Protein AF-A0A026W5A5-F1 (afdb_monomer)

Radius of gyration: 17.29 Å; Cα contacts (8 Å, |Δi|>4): 102; chains: 1; bounding box: 39×28×49 Å

Foldseek 3Di:
DDDDPPPCVLVPPDPDPPFPFPDDPDDLTWRAAPDPVDGDTHSDPVVNVCCSNQPPPDDFFKAAPVDRDTHSDLVVSQVVCCVPVVPDDRDIDGNVPPD

Solvent-accessible surface area (backbone atoms only — not comparable to full-atom values): 6597 Å² total; per-residue (Å²): 139,89,91,69,89,80,68,64,69,76,77,66,64,71,96,68,81,79,77,86,71,82,84,58,95,90,60,87,62,66,38,63,51,87,51,91,96,36,94,53,68,25,84,41,66,70,56,41,54,48,36,60,75,57,44,58,95,57,70,69,39,25,31,37,82,89,52,92,54,65,29,55,45,64,70,59,41,48,53,46,35,60,75,76,36,78,91,54,84,82,65,74,43,47,76,86,73,76,124

Secondary structure (DSSP, 8-state):
----TTSTTTTTS-S---------TTS---EE-S-TT---EESSHHHHHHHHHHTTTPPP-EE-TTSS-EESSHHHHHHHHHHH-TTS----EETTS--

Organism: Ooceraea biroi (NCBI:txid2015173)

Sequence (99 aa):
MAITAAFDFYETIPRRLEANQIAGKGQRGKYICPNPNCARSFNWKGNLTRHLKYECGLQPRFKCPHCHYCCKVKGDVSKHIVRKHKDAAVYVLDIFNSS

Nearest PDB structures (foldseek):
  6dfb-assembly1_A  TM=5.275E-01  e=4.775E-02  Homo sapiens
  6dfa-assembly1_A  TM=5.282E-01  e=7.048E-02  Homo sapiens
  5kkq-assembly2_D  TM=6.421E-01  e=1.264E-01  Homo sapiens
  5t0u-assembly2_D  TM=3.639E-01  e=1.110E-01  Homo sapiens
  8ffz-assembly1_A  TM=4.380E-01  e=3.344E-01  Saccharomyces cerevisiae

Structure (mmCIF, N/CA/C/O backbone):
data_AF-A0A026W5A5-F1
#
_entry.id   AF-A0A026W5A5-F1
#
loop_
_atom_site.group_PDB
_atom_site.id
_atom_site.type_symbol
_atom_site.label_atom_id
_atom_site.label_alt_id
_atom_site.label_comp_id
_atom_site.label_asym_id
_atom_site.label_entity_id
_atom_site.label_seq_id
_atom_site.pdbx_PDB_ins_code
_atom_site.Cartn_x
_atom_site.Cartn_y
_atom_site.Cartn_z
_atom_site.occupancy
_atom_site.B_iso_or_equiv
_atom_site.auth_seq_id
_atom_site.auth_comp_id
_atom_site.auth_asym_id
_atom_site.auth_atom_id
_atom_site.pdbx_PDB_model_num
ATOM 1 N N . MET A 1 1 ? -26.674 12.421 -12.969 1.00 34.34 1 MET A N 1
ATOM 2 C CA . MET A 1 1 ? -25.919 11.193 -12.641 1.00 34.34 1 MET A CA 1
ATOM 3 C C . MET A 1 1 ? -24.621 11.632 -11.987 1.00 34.34 1 MET A C 1
ATOM 5 O O . MET A 1 1 ? -23.796 12.240 -12.653 1.00 34.34 1 MET A O 1
ATOM 9 N N . ALA A 1 2 ? -24.537 11.505 -10.662 1.00 31.97 2 ALA A N 1
ATOM 10 C CA . ALA A 1 2 ? -23.491 12.114 -9.844 1.00 31.97 2 ALA A CA 1
ATOM 11 C C . ALA A 1 2 ? -22.251 11.209 -9.785 1.00 31.97 2 ALA A C 1
ATOM 13 O O . ALA A 1 2 ? -22.345 10.059 -9.363 1.00 31.97 2 ALA A O 1
ATOM 14 N N . ILE A 1 3 ? -21.104 11.737 -10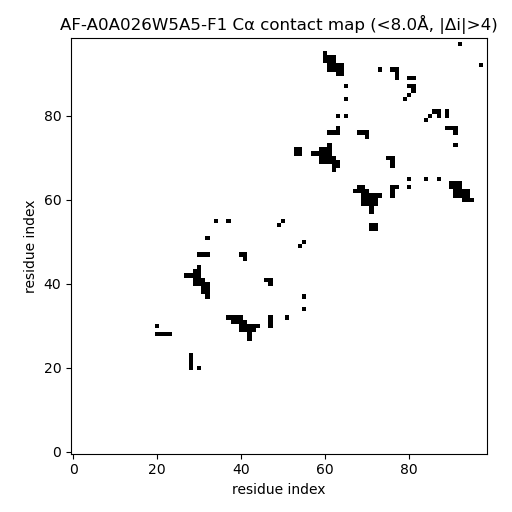.213 1.00 41.34 3 ILE A N 1
ATOM 15 C CA . ILE A 1 3 ? -19.805 11.055 -10.233 1.00 41.34 3 ILE A CA 1
ATOM 16 C C . ILE A 1 3 ? -18.881 11.736 -9.212 1.00 41.34 3 ILE A C 1
ATOM 18 O O . ILE A 1 3 ? -17.935 12.410 -9.591 1.00 41.34 3 ILE A O 1
ATOM 22 N N . THR A 1 4 ? -19.158 11.637 -7.909 1.00 38.53 4 THR A N 1
ATOM 23 C CA . THR A 1 4 ? -18.250 12.200 -6.879 1.00 38.53 4 THR A CA 1
ATOM 24 C C . THR A 1 4 ? -18.111 11.344 -5.616 1.00 38.53 4 THR A C 1
ATOM 26 O O . THR A 1 4 ? -17.651 11.829 -4.595 1.00 38.53 4 THR A O 1
ATOM 29 N N . ALA A 1 5 ? -18.427 10.047 -5.655 1.00 41.66 5 ALA A N 1
ATOM 30 C CA . ALA A 1 5 ? -18.385 9.196 -4.455 1.00 41.66 5 ALA A CA 1
ATOM 31 C C . ALA A 1 5 ? -17.003 8.575 -4.126 1.00 41.66 5 ALA A C 1
ATOM 33 O O . ALA A 1 5 ? -16.922 7.675 -3.294 1.00 41.66 5 ALA A O 1
ATOM 34 N N . ALA A 1 6 ? -15.914 9.005 -4.778 1.00 44.78 6 ALA A N 1
ATOM 35 C CA . ALA A 1 6 ? -14.575 8.424 -4.583 1.00 44.78 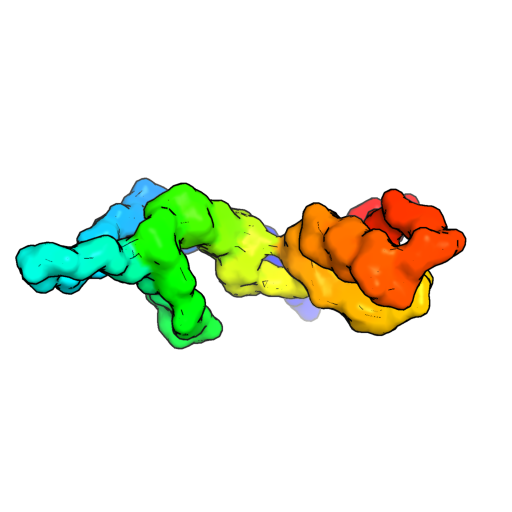6 ALA A CA 1
ATOM 36 C C . ALA A 1 6 ? -13.586 9.326 -3.819 1.00 44.78 6 ALA A C 1
ATOM 38 O O . ALA A 1 6 ? -12.495 8.863 -3.489 1.00 44.78 6 ALA A O 1
ATOM 39 N N . PHE A 1 7 ? -13.944 10.582 -3.520 1.00 42.38 7 PHE A N 1
ATOM 40 C CA . PHE A 1 7 ? -13.048 11.523 -2.830 1.00 42.38 7 PHE A CA 1
ATOM 41 C C . PHE A 1 7 ? -13.277 11.600 -1.310 1.00 42.38 7 PHE A C 1
ATOM 43 O O . PHE A 1 7 ? -12.331 11.856 -0.568 1.00 42.38 7 PHE A O 1
ATOM 50 N N . ASP A 1 8 ? -14.471 11.254 -0.823 1.00 38.72 8 ASP A N 1
ATOM 51 C CA . ASP A 1 8 ? -14.836 11.478 0.587 1.00 38.72 8 ASP A CA 1
ATOM 52 C C . ASP A 1 8 ? -14.439 10.342 1.547 1.00 38.72 8 ASP A C 1
ATOM 54 O O . ASP A 1 8 ? -14.501 10.501 2.763 1.00 38.72 8 ASP A O 1
ATOM 58 N N . PHE A 1 9 ? -13.963 9.192 1.050 1.00 47.09 9 PHE A N 1
ATOM 59 C CA . PHE A 1 9 ? -13.527 8.097 1.937 1.00 47.09 9 PHE A CA 1
ATOM 60 C C . PHE A 1 9 ? -12.150 8.354 2.581 1.00 47.09 9 PHE A C 1
ATOM 62 O O . PHE A 1 9 ? -11.807 7.746 3.597 1.00 47.09 9 PHE A O 1
ATOM 69 N N . TYR A 1 10 ? -11.347 9.260 2.009 1.00 40.09 10 TYR A N 1
ATOM 70 C CA . TYR A 1 10 ? -10.024 9.610 2.538 1.00 40.09 10 TYR A CA 1
ATOM 71 C C . TYR A 1 10 ? -10.105 10.496 3.795 1.00 40.09 10 TYR A C 1
ATOM 73 O O . TYR A 1 10 ? -9.219 10.423 4.648 1.00 40.09 10 TYR A O 1
ATOM 81 N N . GLU A 1 11 ? -11.184 11.270 3.963 1.00 41.03 11 GLU A N 1
ATOM 82 C CA . GLU A 1 11 ? -11.369 12.165 5.115 1.00 41.03 11 GLU A CA 1
ATOM 83 C C . GLU A 1 11 ? -12.081 11.509 6.312 1.00 41.03 11 GLU A C 1
ATOM 85 O O . GLU A 1 11 ? -12.040 12.040 7.422 1.00 41.03 11 GLU A O 1
ATOM 90 N N . THR A 1 12 ? -12.661 10.314 6.147 1.00 43.56 12 THR A N 1
ATOM 91 C CA . THR A 1 12 ? -13.389 9.613 7.221 1.00 43.56 12 THR A CA 1
ATOM 92 C C . THR A 1 12 ? -12.553 8.606 8.013 1.00 43.56 12 THR A C 1
ATOM 94 O O . THR A 1 12 ? -13.116 7.868 8.816 1.00 43.56 12 THR A O 1
ATOM 97 N N . ILE A 1 13 ? -11.227 8.530 7.830 1.00 49.41 13 ILE A N 1
ATOM 98 C CA . ILE A 1 13 ? -10.385 7.671 8.682 1.00 49.41 13 ILE A CA 1
ATOM 99 C C . ILE A 1 13 ? -10.242 8.352 10.057 1.00 49.41 13 ILE A C 1
ATOM 101 O O . ILE A 1 13 ? -9.530 9.356 10.165 1.00 49.41 13 ILE A O 1
ATOM 105 N N . PRO A 1 14 ? -10.884 7.846 11.129 1.00 43.78 14 PRO A N 1
ATOM 106 C CA . PRO A 1 14 ? -10.857 8.499 12.430 1.00 43.78 14 PRO A CA 1
ATOM 107 C C . PRO A 1 14 ? -9.417 8.589 12.951 1.00 43.78 14 PRO A C 1
ATOM 109 O O . PRO A 1 14 ? -8.734 7.584 13.153 1.00 43.78 14 PRO A O 1
ATOM 112 N N . ARG A 1 15 ? -8.960 9.820 13.216 1.00 48.22 15 ARG A N 1
ATOM 113 C CA . ARG A 1 15 ? -7.636 10.161 13.775 1.00 48.22 15 ARG A CA 1
ATOM 114 C C . ARG A 1 15 ? -7.434 9.736 15.244 1.00 48.22 15 ARG A C 1
ATOM 116 O O . ARG A 1 15 ? -6.546 10.256 15.913 1.00 48.22 15 ARG A O 1
ATOM 123 N N . ARG A 1 16 ? -8.208 8.777 15.761 1.00 48.34 16 ARG A N 1
ATOM 124 C CA . ARG A 1 16 ? -8.019 8.171 17.089 1.00 48.34 16 ARG A CA 1
ATOM 125 C C . ARG A 1 16 ? -8.355 6.683 17.035 1.00 48.34 16 ARG A C 1
ATOM 127 O O . ARG A 1 16 ? -9.509 6.289 17.125 1.00 48.34 16 ARG A O 1
ATOM 134 N N . LEU A 1 17 ? -7.323 5.854 16.886 1.00 49.47 17 LEU A N 1
ATOM 135 C CA . LEU A 1 17 ? -7.418 4.423 17.158 1.00 49.47 17 LEU A CA 1
ATOM 136 C C . LEU A 1 17 ? -7.332 4.232 18.673 1.00 49.47 17 LEU A C 1
ATOM 138 O O . LEU A 1 17 ? -6.230 4.194 19.226 1.00 49.47 17 LEU A O 1
ATOM 142 N N . GLU A 1 18 ? -8.478 4.109 19.339 1.00 44.84 18 GLU A N 1
ATOM 143 C CA . GLU A 1 18 ? -8.512 3.464 20.649 1.00 44.84 18 GLU A CA 1
ATOM 144 C C . GLU A 1 18 ? -8.217 1.981 20.423 1.00 44.84 18 GLU A C 1
ATOM 146 O O . GLU A 1 18 ? -8.978 1.230 19.813 1.00 44.84 18 GLU A O 1
ATOM 151 N N . ALA A 1 19 ? -6.999 1.596 20.792 1.00 49.31 19 ALA A N 1
ATOM 152 C CA . ALA A 1 19 ? -6.511 0.243 20.652 1.00 49.31 19 ALA A CA 1
ATOM 153 C C . ALA A 1 19 ? -7.299 -0.666 21.602 1.00 49.31 19 ALA A C 1
ATOM 155 O O . ALA A 1 19 ? -6.979 -0.723 22.787 1.00 49.31 19 ALA A O 1
ATOM 156 N N . ASN A 1 20 ? -8.286 -1.399 21.081 1.00 52.75 20 ASN A N 1
ATOM 157 C CA . ASN A 1 20 ? -8.893 -2.518 21.797 1.00 52.75 20 ASN A CA 1
ATOM 158 C C . ASN A 1 20 ? -7.846 -3.629 21.965 1.00 52.75 20 ASN A C 1
ATOM 160 O O . ASN A 1 20 ? -7.663 -4.504 21.119 1.00 52.75 20 ASN A O 1
ATOM 164 N N . GLN A 1 21 ? -7.098 -3.519 23.061 1.00 56.62 21 GLN A N 1
ATOM 165 C CA . GLN A 1 21 ? -6.134 -4.488 23.553 1.00 56.62 21 GLN A CA 1
ATOM 166 C C . GLN A 1 21 ? -6.899 -5.498 24.409 1.00 56.62 21 GLN A C 1
ATOM 168 O O . GLN A 1 21 ? -7.230 -5.212 25.556 1.00 56.62 21 GLN A O 1
ATOM 173 N N . ILE A 1 22 ? -7.167 -6.694 23.879 1.00 51.47 22 ILE A N 1
ATOM 174 C CA . ILE A 1 22 ? -7.555 -7.823 24.734 1.00 51.47 22 ILE A CA 1
ATOM 175 C C . ILE A 1 22 ? -6.281 -8.251 25.475 1.00 51.47 22 ILE A C 1
ATOM 177 O O . ILE A 1 22 ? -5.440 -8.980 24.948 1.00 51.47 22 ILE A O 1
ATOM 181 N N . ALA A 1 23 ? -6.094 -7.691 26.671 1.00 42.88 23 ALA A N 1
ATOM 182 C CA . ALA A 1 23 ? -4.934 -7.905 27.522 1.00 42.88 23 ALA A CA 1
ATOM 183 C C . ALA A 1 23 ? -5.015 -9.273 28.222 1.00 42.88 23 ALA A C 1
ATOM 185 O O . ALA A 1 23 ? -5.529 -9.397 29.329 1.00 42.88 23 ALA A O 1
ATOM 186 N N . GLY A 1 24 ? -4.474 -10.307 27.576 1.00 39.88 24 GLY A N 1
ATOM 187 C CA . GLY A 1 24 ? -4.096 -11.564 28.221 1.00 39.88 24 GLY A CA 1
ATOM 188 C C . GLY A 1 24 ? -2.593 -11.576 28.499 1.00 39.88 24 GLY A C 1
ATOM 189 O O . GLY A 1 24 ? -1.791 -11.483 27.568 1.00 39.88 24 GLY A O 1
ATOM 190 N N . LYS A 1 25 ? -2.200 -11.663 29.776 1.00 40.69 25 LYS A N 1
ATOM 191 C CA . LYS A 1 25 ? -0.798 -11.733 30.227 1.00 40.69 25 LYS 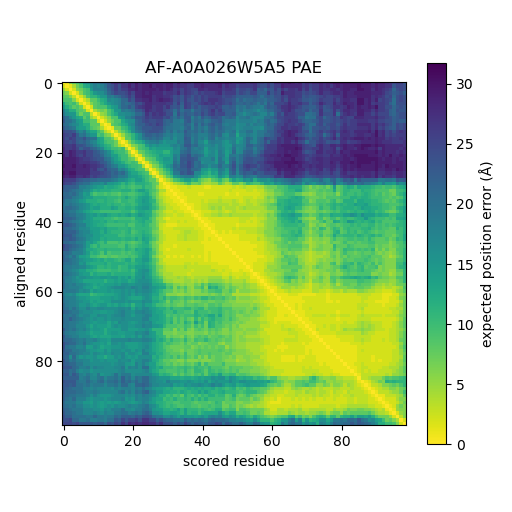A CA 1
ATOM 192 C C . LYS A 1 25 ? -0.037 -12.832 29.459 1.00 40.69 25 LYS A C 1
ATOM 194 O O . LYS A 1 25 ? -0.363 -14.005 29.590 1.00 40.69 25 LYS A O 1
ATOM 199 N N . GLY A 1 26 ? 0.978 -12.449 28.675 1.00 49.44 26 GLY A N 1
ATOM 200 C CA . GLY A 1 26 ? 1.978 -13.374 28.114 1.00 49.44 26 GLY A CA 1
ATOM 201 C C . GLY A 1 26 ? 1.910 -13.699 26.614 1.00 49.44 26 GLY A C 1
ATOM 202 O O . GLY A 1 26 ? 2.756 -14.456 26.146 1.00 49.44 26 GLY A O 1
ATOM 203 N N . GLN A 1 27 ? 0.991 -13.131 25.824 1.00 51.84 27 GLN A N 1
ATOM 204 C CA . GLN A 1 27 ? 0.979 -13.326 24.362 1.00 51.84 27 GLN A CA 1
ATOM 205 C C . GLN A 1 27 ? 1.293 -12.027 23.613 1.00 51.84 27 GLN A C 1
ATOM 207 O O . GLN A 1 27 ? 0.812 -10.958 23.980 1.00 51.84 27 GLN A O 1
ATOM 212 N N . ARG A 1 28 ? 2.096 -12.111 22.539 1.00 58.00 28 ARG A N 1
ATOM 213 C CA . ARG A 1 28 ? 2.297 -11.010 21.579 1.00 58.00 28 ARG A CA 1
ATOM 214 C C . ARG A 1 28 ? 0.927 -10.627 21.003 1.00 58.00 28 ARG A C 1
ATOM 216 O O . ARG A 1 28 ? 0.447 -11.291 20.087 1.00 58.00 28 ARG A O 1
ATOM 223 N N . GLY A 1 29 ? 0.275 -9.621 21.588 1.00 61.91 29 GLY A N 1
ATOM 224 C CA . GLY A 1 29 ? -1.087 -9.224 21.236 1.00 61.91 29 GLY A CA 1
ATOM 225 C C . GLY A 1 29 ? -1.208 -8.924 19.743 1.00 61.91 29 GLY A C 1
ATOM 226 O O . GLY A 1 29 ? -0.400 -8.183 19.181 1.00 61.91 29 GLY A O 1
ATOM 227 N N . LYS A 1 30 ? -2.201 -9.531 19.089 1.00 77.94 30 LYS A N 1
ATOM 228 C CA . LYS A 1 30 ? -2.487 -9.288 17.673 1.00 77.94 30 LYS A CA 1
ATOM 229 C C . LYS A 1 30 ? -3.264 -7.977 17.535 1.00 77.94 30 LYS A C 1
ATOM 231 O O . LYS A 1 30 ? -4.281 -7.778 18.187 1.00 77.94 30 LYS A O 1
ATOM 236 N N . TYR A 1 31 ? -2.798 -7.104 16.654 1.00 84.88 31 TYR A N 1
ATOM 237 C CA . TYR A 1 31 ? -3.448 -5.860 16.257 1.00 84.88 31 TYR A CA 1
ATOM 238 C C . TYR A 1 31 ? -4.468 -6.161 15.159 1.00 84.88 31 TYR A C 1
ATOM 240 O O . TYR A 1 31 ? -4.088 -6.484 14.032 1.00 84.88 31 TYR A O 1
ATOM 248 N N . ILE A 1 32 ? -5.753 -6.095 15.491 1.00 83.88 32 ILE A N 1
ATOM 249 C CA . ILE A 1 32 ? -6.849 -6.430 14.574 1.00 83.88 32 ILE A CA 1
ATOM 250 C C . ILE A 1 32 ? -7.306 -5.167 13.844 1.00 83.88 32 ILE A C 1
ATOM 252 O O . ILE A 1 32 ? -7.314 -4.073 14.411 1.00 83.88 32 ILE A O 1
ATOM 256 N N . CYS A 1 33 ? -7.651 -5.310 12.567 1.00 84.44 33 CYS A N 1
ATOM 257 C CA . CYS A 1 33 ? -8.256 -4.230 11.807 1.00 84.44 33 CYS A CA 1
ATOM 258 C C . CYS A 1 33 ? -9.647 -3.887 12.378 1.00 84.44 33 CYS A C 1
ATOM 260 O O . CYS A 1 33 ? -10.478 -4.782 12.486 1.00 84.44 33 CYS A O 1
ATOM 262 N N . PRO A 1 34 ? -9.935 -2.618 12.723 1.00 82.56 34 PRO A N 1
ATOM 263 C CA . PRO A 1 34 ? -11.247 -2.209 13.228 1.00 82.56 34 PRO A CA 1
ATOM 264 C C . PRO A 1 34 ? -12.349 -2.203 12.158 1.00 82.56 34 PRO A C 1
ATOM 266 O O . PRO A 1 34 ? -13.515 -2.028 12.493 1.00 82.56 34 PRO A O 1
ATOM 269 N N . ASN A 1 35 ? -12.009 -2.351 10.873 1.00 80.19 35 ASN A N 1
ATOM 270 C CA . ASN A 1 35 ? -13.005 -2.375 9.808 1.00 80.19 35 ASN A CA 1
ATOM 271 C C . ASN A 1 35 ? -13.751 -3.727 9.820 1.00 80.19 35 ASN A C 1
ATOM 273 O O . ASN A 1 35 ? -13.107 -4.750 9.583 1.00 80.19 35 ASN A O 1
ATOM 277 N N . PRO A 1 36 ? -15.084 -3.758 10.019 1.00 78.25 36 PRO A N 1
ATOM 278 C CA . PRO A 1 36 ? -15.859 -5.003 10.077 1.00 78.25 36 PRO A CA 1
ATOM 279 C C . PRO A 1 36 ? -15.823 -5.799 8.765 1.00 78.25 36 PRO A C 1
ATOM 281 O O . PRO A 1 36 ? -15.932 -7.021 8.778 1.00 78.25 36 PRO A O 1
ATOM 284 N N . ASN A 1 37 ? -15.573 -5.132 7.635 1.00 79.81 37 ASN A N 1
ATOM 285 C CA . ASN A 1 37 ? -15.391 -5.776 6.333 1.00 79.81 37 ASN A CA 1
ATOM 286 C C . ASN A 1 37 ? -13.947 -6.279 6.115 1.00 79.81 37 ASN A C 1
ATOM 288 O O . ASN A 1 37 ? -13.581 -6.677 5.008 1.00 79.81 37 ASN A O 1
ATOM 292 N N . CYS A 1 38 ? -13.085 -6.227 7.139 1.00 76.94 38 CYS A N 1
ATOM 293 C CA . CYS A 1 38 ? -11.684 -6.622 7.061 1.00 76.94 38 CYS A CA 1
ATOM 294 C C . CYS A 1 38 ? -11.252 -7.484 8.258 1.00 76.94 38 CYS A C 1
ATOM 296 O O . CYS A 1 38 ? -10.904 -6.983 9.320 1.00 76.94 38 CYS A O 1
ATOM 298 N N . ALA A 1 39 ? -11.133 -8.795 8.049 1.00 82.62 39 ALA A N 1
ATOM 299 C CA . ALA A 1 39 ? -10.713 -9.745 9.084 1.00 82.62 39 ALA A CA 1
ATOM 300 C C . ALA A 1 39 ? -9.178 -9.864 9.265 1.00 82.62 39 ALA A C 1
ATOM 302 O O . ALA A 1 39 ? -8.674 -10.895 9.714 1.00 82.62 39 ALA A O 1
ATOM 303 N N . ARG A 1 40 ? -8.388 -8.850 8.872 1.00 81.31 40 ARG A N 1
ATOM 304 C CA . ARG A 1 40 ? -6.917 -8.918 8.972 1.00 81.31 40 ARG A CA 1
ATOM 305 C C . ARG A 1 40 ? -6.432 -8.639 10.396 1.00 81.31 40 ARG A C 1
ATOM 307 O O . ARG A 1 40 ? -6.916 -7.733 11.069 1.00 81.31 40 ARG A O 1
ATOM 314 N N . SER A 1 41 ? -5.408 -9.383 10.813 1.00 85.88 41 SER A N 1
ATOM 315 C CA . SER A 1 41 ? -4.702 -9.179 12.079 1.00 85.88 41 SER A CA 1
ATOM 316 C C . SER A 1 41 ? -3.192 -9.126 11.856 1.00 85.88 41 SER A C 1
ATOM 318 O O . SER A 1 41 ? -2.666 -9.746 10.928 1.00 85.88 41 SER A O 1
ATOM 320 N N . PHE A 1 42 ? -2.491 -8.366 12.693 1.00 85.19 42 PHE A N 1
ATOM 321 C CA . PHE A 1 42 ? -1.066 -8.096 12.551 1.00 85.19 42 PHE A CA 1
ATOM 322 C C . PHE A 1 42 ? -0.338 -8.292 13.875 1.00 85.19 42 PHE A C 1
ATOM 324 O O . PHE A 1 42 ? -0.842 -7.938 14.930 1.00 85.19 42 PHE A O 1
ATOM 331 N N . ASN A 1 43 ? 0.900 -8.776 13.823 1.00 85.31 43 ASN A N 1
ATOM 332 C CA . ASN A 1 43 ? 1.724 -8.941 15.027 1.00 85.31 43 ASN A CA 1
ATOM 333 C C . ASN A 1 43 ? 2.357 -7.623 15.509 1.00 85.31 43 ASN A C 1
ATOM 335 O O . ASN A 1 43 ? 2.938 -7.572 16.587 1.00 85.31 43 ASN A O 1
ATOM 339 N N . TRP A 1 44 ? 2.264 -6.560 14.702 1.00 85.38 44 TRP A N 1
ATOM 340 C CA . TRP A 1 44 ? 2.921 -5.278 14.947 1.00 85.38 44 TRP A CA 1
ATOM 341 C C . TRP A 1 44 ? 1.979 -4.116 14.649 1.00 85.38 44 TRP A C 1
ATOM 343 O O . TRP A 1 44 ? 1.347 -4.087 13.589 1.00 85.38 44 TRP A O 1
ATOM 353 N N . LYS A 1 45 ? 1.970 -3.108 15.531 1.00 83.81 45 LYS A N 1
ATOM 354 C CA . LYS A 1 45 ? 1.173 -1.884 15.364 1.00 83.81 45 LYS A CA 1
ATOM 355 C C . LYS A 1 45 ? 1.480 -1.176 14.045 1.00 83.81 45 LYS A C 1
ATOM 357 O O . LYS A 1 45 ? 0.562 -0.792 13.334 1.00 83.81 45 LYS A O 1
ATOM 362 N N . GLY A 1 46 ? 2.761 -1.069 13.676 1.00 85.19 46 GLY A N 1
ATOM 363 C CA . GLY A 1 46 ? 3.176 -0.427 12.423 1.00 85.19 46 GLY A CA 1
ATOM 364 C C . GLY A 1 46 ? 2.591 -1.097 11.175 1.00 85.19 46 GLY A C 1
ATOM 365 O O . GLY A 1 46 ? 2.204 -0.411 10.229 1.00 85.19 46 GLY A O 1
ATOM 366 N N . ASN A 1 47 ? 2.438 -2.425 11.197 1.00 84.62 47 ASN A N 1
ATOM 367 C CA . ASN A 1 47 ? 1.814 -3.158 10.098 1.00 84.62 47 ASN A CA 1
ATOM 368 C C . ASN A 1 47 ? 0.313 -2.871 10.011 1.00 84.62 47 ASN A C 1
ATOM 370 O O . ASN A 1 47 ? -0.179 -2.660 8.905 1.00 84.62 47 ASN A O 1
ATOM 374 N N . LEU A 1 48 ? -0.387 -2.801 11.152 1.00 86.62 48 LEU A N 1
ATOM 375 C CA . LEU A 1 48 ? -1.790 -2.385 11.187 1.00 86.62 48 LEU A CA 1
ATOM 376 C C . LEU A 1 48 ? -1.950 -0.947 10.670 1.00 86.62 48 LEU A C 1
ATOM 378 O O . LEU A 1 48 ? -2.791 -0.701 9.814 1.00 86.62 48 LEU A O 1
ATOM 382 N N . THR A 1 49 ? -1.119 -0.004 11.119 1.00 85.25 49 THR A N 1
ATOM 383 C CA . THR A 1 49 ? -1.176 1.390 10.649 1.00 85.25 49 THR A CA 1
ATOM 384 C C . THR A 1 49 ? -0.976 1.482 9.136 1.00 85.25 49 THR A C 1
ATOM 386 O O . THR A 1 49 ? -1.740 2.156 8.447 1.00 85.25 49 THR A O 1
ATOM 389 N N . ARG A 1 50 ? 0.023 0.772 8.594 1.00 83.75 50 ARG A N 1
ATOM 390 C CA . ARG A 1 50 ? 0.261 0.715 7.145 1.00 83.75 50 ARG A CA 1
ATOM 391 C C . ARG A 1 50 ? -0.927 0.099 6.406 1.00 83.75 50 ARG A C 1
ATOM 393 O O . ARG A 1 50 ? -1.328 0.623 5.373 1.00 83.75 50 ARG A O 1
ATOM 400 N N . HIS A 1 51 ? -1.487 -0.984 6.940 1.00 85.25 51 HIS A N 1
ATOM 401 C CA . HIS A 1 51 ? -2.670 -1.631 6.387 1.00 85.25 51 HIS A CA 1
ATOM 402 C C . HIS A 1 51 ? -3.853 -0.664 6.307 1.00 85.25 51 HIS A C 1
ATOM 404 O O . HIS A 1 51 ? -4.458 -0.534 5.248 1.00 85.25 51 HIS A O 1
ATOM 410 N N . LEU A 1 52 ? -4.150 0.061 7.385 1.00 83.06 52 LEU A N 1
ATOM 411 C CA . LEU A 1 52 ? -5.247 1.029 7.409 1.00 83.06 52 LEU A CA 1
ATOM 412 C C . LEU A 1 52 ? -5.037 2.174 6.421 1.00 83.06 52 LEU A C 1
ATOM 414 O O . LEU A 1 52 ? -5.986 2.597 5.776 1.00 83.06 52 LEU A O 1
ATOM 418 N N . LYS A 1 53 ? -3.794 2.639 6.271 1.00 80.69 53 LYS A N 1
ATOM 419 C CA . LYS A 1 53 ? -3.471 3.773 5.403 1.00 80.69 53 LYS A CA 1
ATOM 420 C C . LYS A 1 53 ? -3.444 3.426 3.910 1.00 80.69 53 LYS A C 1
ATOM 422 O O . LYS A 1 53 ? -3.774 4.278 3.095 1.00 80.69 53 LYS A O 1
ATOM 427 N N . TYR A 1 54 ? -3.008 2.217 3.547 1.00 75.88 54 TYR A N 1
ATOM 428 C CA . TYR A 1 54 ? -2.664 1.889 2.153 1.00 75.88 54 TYR A CA 1
ATOM 429 C C . TYR A 1 54 ? -3.315 0.620 1.600 1.00 75.88 54 TYR A C 1
ATOM 431 O O . TYR A 1 54 ? -3.174 0.337 0.413 1.00 75.88 54 TYR A O 1
ATOM 439 N N . GLU A 1 55 ? -4.033 -0.155 2.414 1.00 79.38 55 GLU A N 1
ATOM 440 C CA . GLU A 1 55 ? -4.648 -1.405 1.954 1.00 79.38 55 GLU A CA 1
ATOM 441 C C . GLU A 1 55 ? -6.132 -1.540 2.301 1.00 79.38 55 GLU A C 1
ATOM 443 O O . GLU A 1 55 ? -6.904 -2.084 1.506 1.00 79.38 55 GLU A O 1
ATOM 448 N N . CYS A 1 56 ? -6.539 -1.143 3.505 1.00 83.69 56 CYS A N 1
ATOM 449 C CA . CYS A 1 56 ? -7.887 -1.368 4.006 1.00 83.69 56 CYS A CA 1
ATOM 450 C C . CYS A 1 56 ? -8.892 -0.536 3.206 1.00 83.69 56 CYS A C 1
ATOM 452 O O . CYS A 1 56 ? -8.692 0.657 3.018 1.00 83.69 56 CYS A O 1
ATOM 454 N N . GLY A 1 57 ? -9.945 -1.171 2.686 1.00 75.19 57 GLY A N 1
ATOM 455 C CA . GLY A 1 57 ? -10.971 -0.495 1.879 1.00 75.19 57 GLY A CA 1
ATOM 456 C C . GLY A 1 57 ? -10.526 -0.027 0.486 1.00 75.19 57 GLY A C 1
ATOM 457 O O . GLY A 1 57 ? -11.366 0.369 -0.310 1.00 75.19 57 GLY A O 1
ATOM 458 N N . LEU A 1 58 ? -9.236 -0.114 0.148 1.00 76.75 58 LEU A N 1
ATOM 459 C CA . LEU A 1 58 ? -8.723 0.355 -1.140 1.00 76.75 58 LEU A CA 1
ATOM 460 C C . LEU A 1 58 ? -8.856 -0.708 -2.234 1.00 76.75 58 LEU A C 1
ATOM 462 O O . LEU A 1 58 ? -8.673 -1.905 -1.987 1.00 76.75 58 LEU A O 1
ATOM 466 N N . GLN A 1 59 ? -9.145 -0.266 -3.455 1.00 77.94 59 GLN A N 1
ATOM 467 C CA . GLN A 1 59 ? -9.167 -1.125 -4.637 1.00 77.94 59 GLN A CA 1
ATOM 468 C C . GLN A 1 59 ? -7.740 -1.408 -5.145 1.00 77.94 59 GLN A C 1
ATOM 470 O O . GLN A 1 59 ? -6.819 -0.630 -4.874 1.00 77.94 59 GLN A O 1
ATOM 475 N N . PRO A 1 60 ? -7.506 -2.538 -5.839 1.00 79.56 60 PRO A N 1
ATOM 476 C CA . PRO A 1 60 ? -6.207 -2.824 -6.440 1.00 79.56 60 PRO A CA 1
ATOM 477 C C . PRO A 1 60 ? -5.845 -1.750 -7.477 1.00 79.56 60 PRO A C 1
ATOM 479 O O . PRO A 1 60 ? -6.549 -1.567 -8.462 1.00 79.56 60 PRO A O 1
ATOM 482 N N . ARG A 1 61 ? -4.732 -1.049 -7.242 1.00 85.56 61 ARG A N 1
ATOM 483 C CA . ARG A 1 61 ? -4.245 0.069 -8.068 1.00 85.56 61 ARG A CA 1
ATOM 484 C C . ARG A 1 61 ? -3.111 -0.329 -9.005 1.00 85.56 61 ARG A C 1
ATOM 486 O O . ARG A 1 61 ? -2.991 0.204 -10.102 1.00 85.56 61 ARG A O 1
ATOM 493 N N . PHE A 1 62 ? -2.275 -1.259 -8.566 1.00 89.81 62 PHE A N 1
ATOM 494 C CA . PHE A 1 62 ? -1.047 -1.627 -9.250 1.00 89.81 62 PHE A CA 1
ATOM 495 C C . PHE A 1 62 ? -1.219 -2.960 -9.968 1.00 89.81 62 PHE A C 1
ATOM 497 O O . PHE A 1 62 ? -1.581 -3.952 -9.337 1.00 89.81 62 PHE A O 1
ATOM 504 N N . LYS A 1 63 ? -0.925 -2.998 -11.267 1.00 89.88 63 LYS A N 1
ATOM 505 C CA . LYS A 1 63 ? -1.061 -4.181 -12.122 1.00 89.88 63 LYS A CA 1
ATOM 506 C C . LYS A 1 63 ? 0.294 -4.665 -12.626 1.00 89.88 63 LYS A C 1
ATOM 508 O O . LYS A 1 63 ? 1.186 -3.873 -12.934 1.00 89.88 63 LYS A O 1
ATOM 513 N N . CYS A 1 64 ? 0.441 -5.984 -12.701 1.00 92.38 64 CYS A N 1
ATOM 514 C CA . CYS A 1 64 ? 1.556 -6.625 -13.380 1.00 92.38 64 CYS A CA 1
ATOM 515 C C . CYS A 1 64 ? 1.414 -6.430 -14.902 1.00 92.38 64 CYS A C 1
ATOM 517 O O . CYS A 1 64 ? 0.356 -6.741 -15.444 1.00 92.38 64 CYS A O 1
ATOM 519 N N . PRO A 1 65 ? 2.446 -5.956 -15.618 1.00 91.8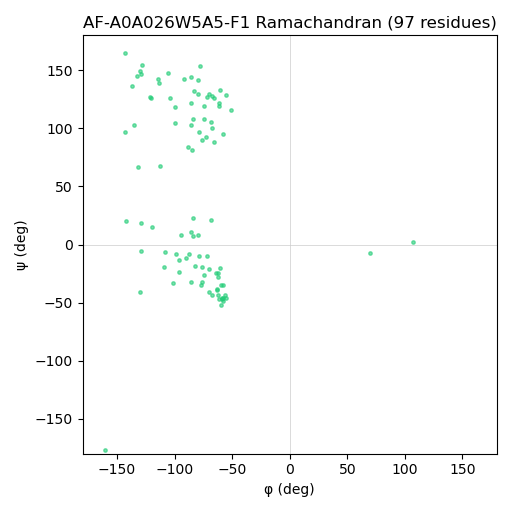8 65 PRO A N 1
ATOM 520 C CA . PRO A 1 65 ? 2.381 -5.836 -17.076 1.00 91.88 65 PRO A CA 1
ATOM 521 C C . PRO A 1 65 ? 2.385 -7.195 -17.792 1.00 91.88 65 PRO A C 1
ATOM 523 O O . PRO A 1 65 ? 1.933 -7.289 -18.926 1.00 91.88 65 PRO A O 1
ATOM 526 N N . HIS A 1 66 ? 2.856 -8.253 -17.127 1.00 91.25 66 HIS A N 1
ATOM 527 C CA . HIS A 1 66 ? 3.068 -9.571 -17.736 1.00 91.25 66 HIS A CA 1
ATOM 528 C C . HIS A 1 66 ? 1.928 -10.564 -17.470 1.00 91.25 66 HIS A C 1
ATOM 530 O O . HIS A 1 66 ? 1.930 -11.664 -18.017 1.00 91.25 66 HIS A O 1
ATOM 536 N N . CYS A 1 67 ? 0.964 -10.222 -16.607 1.00 92.62 67 CYS A N 1
ATOM 537 C CA . CYS A 1 67 ? -0.187 -11.077 -16.311 1.00 92.62 67 CYS A CA 1
ATOM 538 C C . CYS A 1 67 ? -1.362 -10.298 -15.688 1.00 92.62 67 CYS A C 1
ATOM 540 O O . CYS A 1 67 ? -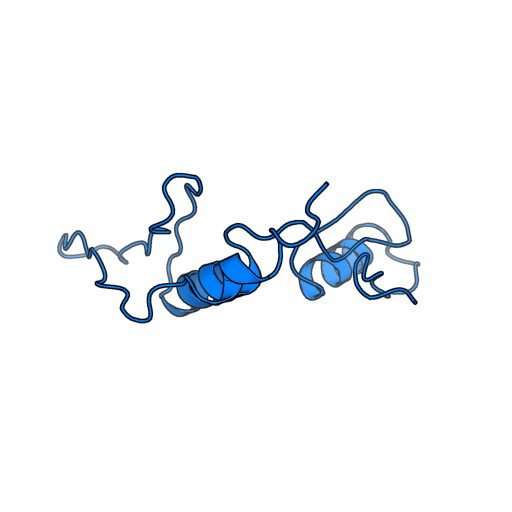1.311 -9.089 -15.486 1.00 92.62 67 CYS A O 1
ATOM 542 N N . HIS A 1 68 ? -2.435 -11.004 -15.327 1.00 87.94 68 HIS A N 1
ATOM 543 C CA . HIS A 1 68 ? -3.638 -10.418 -14.721 1.00 87.94 68 HIS A CA 1
ATOM 544 C C . HIS A 1 68 ? -3.509 -10.111 -13.214 1.00 87.94 68 HIS A C 1
ATOM 546 O O . HIS A 1 68 ? -4.502 -9.778 -12.570 1.00 87.94 68 HIS A O 1
ATOM 552 N N . TYR A 1 69 ? -2.315 -10.235 -12.623 1.00 87.44 69 TYR A N 1
ATOM 553 C CA . TY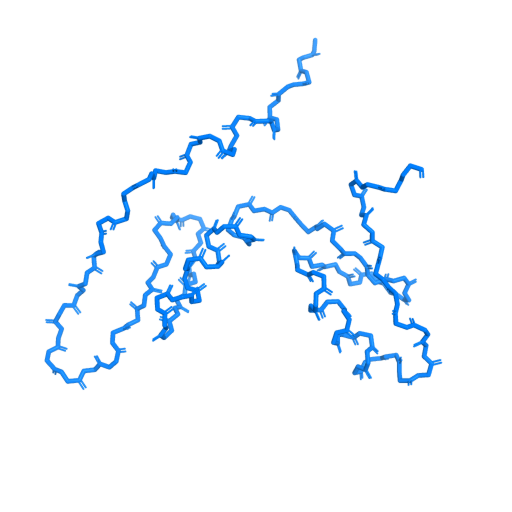R A 1 69 ? -2.111 -9.982 -11.196 1.00 87.44 69 TYR A CA 1
ATOM 554 C C . TYR A 1 69 ? -2.194 -8.486 -10.867 1.00 87.44 69 TYR A C 1
ATOM 556 O O . TYR A 1 69 ? -1.453 -7.679 -11.431 1.00 87.44 69 TYR A O 1
ATOM 564 N N . CYS A 1 70 ? -3.035 -8.132 -9.892 1.00 84.69 70 CYS A N 1
ATOM 565 C CA . CYS A 1 70 ? -3.186 -6.766 -9.394 1.00 84.69 70 CYS A CA 1
ATOM 566 C C . CYS A 1 70 ? -3.080 -6.720 -7.865 1.00 84.69 70 CYS A C 1
ATOM 568 O O . CYS A 1 70 ? -3.518 -7.631 -7.162 1.00 84.69 70 CYS A O 1
ATOM 570 N N . CYS A 1 71 ? -2.526 -5.634 -7.333 1.00 84.69 71 CYS A N 1
ATOM 571 C CA . CYS A 1 71 ? -2.359 -5.422 -5.904 1.00 84.69 71 CYS A CA 1
ATOM 572 C C . CYS A 1 71 ? -2.577 -3.954 -5.518 1.00 84.69 71 CYS A C 1
ATOM 574 O O . CYS A 1 71 ? -2.562 -3.045 -6.345 1.00 84.69 71 CYS A O 1
ATOM 576 N N . LYS A 1 72 ? -2.762 -3.712 -4.221 1.00 83.19 72 LYS A N 1
ATOM 577 C CA . LYS A 1 72 ? -2.901 -2.369 -3.639 1.00 83.19 72 LYS A CA 1
ATOM 578 C C . LYS A 1 72 ? -1.546 -1.699 -3.400 1.00 83.19 72 LYS A C 1
ATOM 580 O O . LYS A 1 72 ? -1.474 -0.484 -3.280 1.00 83.19 72 LYS A O 1
ATOM 585 N N . VAL A 1 73 ? -0.466 -2.486 -3.369 1.00 83.56 73 VAL A N 1
ATOM 586 C CA . VAL A 1 73 ? 0.890 -2.033 -3.039 1.00 83.56 73 VAL A CA 1
ATOM 587 C C . VAL A 1 73 ? 1.844 -2.301 -4.204 1.00 83.56 73 VAL A C 1
ATOM 589 O O . VAL A 1 73 ? 1.996 -3.441 -4.643 1.00 83.56 73 VAL A O 1
ATOM 592 N N . LYS A 1 74 ? 2.550 -1.261 -4.668 1.00 86.44 74 LYS A N 1
ATOM 593 C CA . LYS A 1 74 ? 3.518 -1.346 -5.779 1.00 86.44 74 LYS A CA 1
ATOM 594 C C . LYS A 1 74 ? 4.603 -2.399 -5.532 1.00 86.44 74 LYS A C 1
ATOM 596 O O . LYS A 1 74 ? 4.888 -3.213 -6.404 1.00 86.44 74 LYS A O 1
ATOM 601 N N . GLY A 1 75 ? 5.173 -2.411 -4.325 1.00 88.12 75 GLY A N 1
ATOM 602 C CA . GLY A 1 75 ? 6.260 -3.326 -3.964 1.00 88.12 75 GLY A CA 1
ATOM 603 C C . GLY A 1 75 ? 5.876 -4.807 -4.025 1.00 88.12 75 GLY A C 1
ATOM 604 O O . GLY A 1 75 ? 6.730 -5.645 -4.308 1.00 88.12 75 GLY A O 1
ATOM 605 N N . ASP A 1 76 ? 4.601 -5.141 -3.816 1.00 88.56 76 ASP A N 1
ATOM 606 C CA . ASP A 1 76 ? 4.136 -6.527 -3.909 1.00 88.56 76 ASP A CA 1
ATOM 607 C C . ASP A 1 76 ? 4.005 -6.987 -5.363 1.00 88.56 76 ASP A C 1
ATOM 609 O O . ASP A 1 76 ? 4.308 -8.143 -5.661 1.00 88.56 76 ASP A O 1
ATOM 613 N N . VAL A 1 77 ? 3.656 -6.084 -6.288 1.00 90.62 77 VAL A N 1
ATOM 614 C CA . VAL A 1 77 ? 3.698 -6.373 -7.731 1.00 90.62 77 VAL A CA 1
ATOM 615 C C . VAL A 1 77 ? 5.142 -6.562 -8.196 1.00 90.62 77 VAL A C 1
ATOM 617 O O . VAL A 1 77 ? 5.430 -7.537 -8.882 1.00 90.62 77 VAL A O 1
ATOM 620 N N . SER A 1 78 ? 6.079 -5.715 -7.758 1.00 91.50 78 SER A 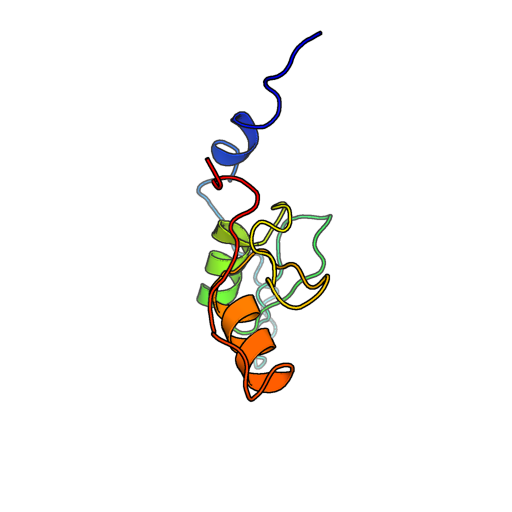N 1
ATOM 621 C CA . SER A 1 78 ? 7.503 -5.886 -8.089 1.00 91.50 78 SER A CA 1
ATOM 622 C C . SER A 1 78 ? 8.044 -7.245 -7.628 1.00 91.50 78 SER A C 1
ATOM 624 O O . SER A 1 78 ? 8.672 -7.959 -8.406 1.00 91.50 78 SER A O 1
ATOM 626 N N . LYS A 1 79 ? 7.745 -7.655 -6.386 1.00 93.12 79 LYS A N 1
ATOM 627 C CA . LYS A 1 79 ? 8.120 -8.986 -5.872 1.00 93.12 79 LYS A CA 1
ATOM 628 C C . LYS A 1 79 ? 7.453 -10.118 -6.647 1.00 93.12 79 LYS A C 1
ATOM 630 O O . LYS A 1 79 ? 8.077 -11.155 -6.861 1.00 93.12 79 LYS A O 1
ATOM 635 N N . HIS A 1 80 ? 6.190 -9.948 -7.033 1.00 93.44 80 HIS A N 1
ATOM 636 C CA . HIS A 1 80 ? 5.486 -10.908 -7.875 1.00 93.44 80 HIS A CA 1
ATOM 637 C C . HIS A 1 80 ? 6.217 -11.099 -9.212 1.00 93.44 80 HIS A C 1
ATOM 639 O O . HIS A 1 80 ? 6.481 -12.244 -9.576 1.00 93.44 80 HIS A O 1
ATOM 645 N N . ILE A 1 81 ? 6.622 -10.008 -9.878 1.00 94.25 81 ILE A N 1
ATOM 646 C CA . ILE A 1 81 ? 7.346 -10.060 -11.156 1.00 94.25 81 ILE A CA 1
ATOM 647 C C . ILE A 1 81 ? 8.656 -10.827 -10.996 1.00 94.25 81 ILE A C 1
ATOM 649 O O . ILE A 1 81 ? 8.849 -11.822 -11.678 1.00 94.25 81 ILE A O 1
ATOM 653 N N . VAL A 1 82 ? 9.489 -10.476 -10.015 1.00 92.88 82 VAL A N 1
ATOM 654 C CA . VAL A 1 82 ? 10.776 -11.163 -9.787 1.00 92.88 82 VAL A CA 1
ATOM 655 C C . VAL A 1 82 ? 10.602 -12.671 -9.545 1.00 92.88 82 VAL A C 1
ATOM 657 O O . VAL A 1 82 ? 11.435 -13.477 -9.950 1.00 92.88 82 VAL A O 1
ATOM 660 N N . ARG A 1 83 ? 9.515 -13.087 -8.882 1.00 93.88 83 ARG A N 1
ATOM 661 C CA . ARG A 1 83 ? 9.292 -14.500 -8.523 1.00 93.88 83 ARG A CA 1
ATOM 662 C C . ARG A 1 83 ? 8.618 -15.313 -9.628 1.00 93.88 83 ARG A C 1
ATOM 664 O O . ARG A 1 83 ? 8.847 -16.521 -9.694 1.00 93.88 83 ARG A O 1
ATOM 671 N N . LYS A 1 84 ? 7.748 -14.693 -10.429 1.00 93.38 84 LYS A N 1
ATOM 672 C CA . LYS A 1 84 ? 6.903 -15.369 -11.432 1.00 93.38 84 LYS A CA 1
ATOM 673 C C . LYS A 1 84 ? 7.313 -15.091 -12.879 1.00 93.38 84 LYS A C 1
ATOM 675 O O . LYS A 1 84 ? 6.987 -15.892 -13.743 1.00 93.38 84 LYS A O 1
ATOM 680 N N . HIS A 1 85 ? 8.064 -14.025 -13.119 1.00 93.06 85 HIS A N 1
ATOM 681 C CA . HIS A 1 85 ? 8.529 -13.568 -14.425 1.00 93.06 85 HIS A CA 1
ATOM 682 C 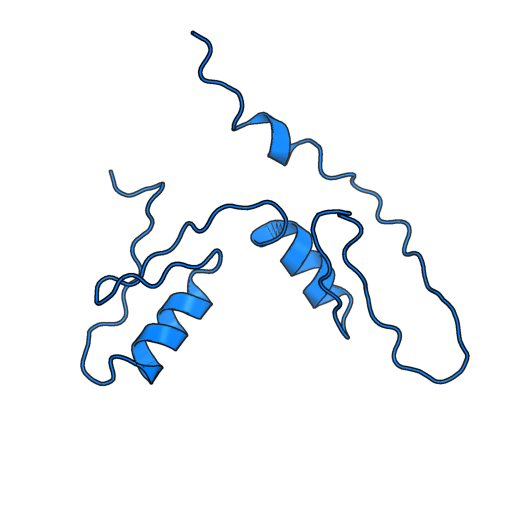C . HIS A 1 85 ? 10.039 -13.276 -14.346 1.00 93.06 85 HIS A C 1
ATOM 684 O O . HIS A 1 85 ? 10.464 -12.125 -14.400 1.00 93.06 85 HIS A O 1
ATOM 690 N N . LYS A 1 86 ? 10.843 -14.331 -14.143 1.00 82.81 86 LYS A N 1
ATOM 691 C CA . LYS A 1 86 ? 12.272 -14.246 -13.773 1.00 82.81 86 LYS A CA 1
ATOM 692 C C . LYS A 1 86 ? 13.159 -13.514 -14.794 1.00 82.81 86 LYS A C 1
ATOM 694 O O . LYS A 1 86 ? 14.193 -12.994 -14.395 1.00 82.81 86 LYS A O 1
ATOM 699 N N . ASP A 1 87 ? 12.703 -13.394 -16.040 1.00 85.69 87 ASP A N 1
ATOM 700 C CA . ASP A 1 87 ? 13.437 -12.769 -17.151 1.00 85.69 87 ASP A CA 1
ATOM 701 C C . ASP A 1 87 ? 12.706 -11.551 -17.742 1.00 85.69 87 ASP A C 1
ATOM 703 O O . ASP A 1 87 ? 13.001 -11.098 -18.845 1.00 85.69 87 ASP A O 1
ATOM 707 N N . ALA A 1 88 ? 11.712 -11.021 -17.025 1.00 86.81 88 ALA A N 1
ATOM 708 C CA . ALA A 1 88 ? 10.912 -9.899 -17.492 1.00 86.81 88 ALA A CA 1
ATOM 709 C C . ALA A 1 88 ? 11.284 -8.600 -16.767 1.00 86.81 88 ALA A C 1
ATOM 711 O O . ALA A 1 88 ? 11.612 -8.593 -15.579 1.00 86.81 88 ALA A O 1
ATOM 712 N N . ALA A 1 89 ? 11.179 -7.471 -17.471 1.00 86.56 89 ALA A N 1
ATOM 713 C CA . ALA A 1 89 ? 11.449 -6.165 -16.883 1.00 86.56 89 ALA A CA 1
ATOM 714 C C . ALA A 1 89 ? 10.497 -5.878 -15.704 1.00 86.56 89 ALA A C 1
ATOM 716 O O . ALA A 1 89 ? 9.276 -6.052 -15.807 1.00 86.56 89 ALA A O 1
ATOM 717 N N . VAL A 1 90 ? 11.063 -5.415 -14.583 1.00 89.31 90 VAL A N 1
ATOM 718 C CA . VAL A 1 90 ? 10.324 -5.119 -13.348 1.00 89.31 90 VAL A CA 1
ATOM 719 C C . VAL A 1 90 ? 9.818 -3.680 -13.377 1.00 89.31 90 VAL A C 1
ATOM 721 O O . VAL A 1 90 ? 10.422 -2.773 -12.809 1.00 89.31 90 VAL A O 1
ATOM 724 N N . TYR A 1 91 ? 8.669 -3.478 -14.010 1.00 90.38 91 TYR A N 1
ATOM 725 C CA . TYR A 1 91 ? 7.909 -2.234 -13.927 1.00 90.38 91 TYR A CA 1
ATOM 726 C C . TYR A 1 91 ? 6.459 -2.531 -13.546 1.00 90.38 91 TYR A C 1
ATOM 728 O O . TYR A 1 91 ? 5.960 -3.640 -13.724 1.00 90.38 91 TYR A O 1
ATOM 736 N N . VAL A 1 92 ? 5.801 -1.556 -12.927 1.00 88.50 92 VAL A N 1
ATOM 737 C CA . VAL A 1 92 ? 4.462 -1.719 -12.353 1.00 88.50 92 VAL A CA 1
ATOM 738 C C . VAL A 1 92 ? 3.544 -0.708 -13.011 1.00 88.50 92 VAL A C 1
ATOM 740 O O . VAL A 1 92 ? 3.859 0.480 -13.005 1.00 88.50 92 VAL A O 1
ATOM 743 N N . LEU A 1 93 ? 2.420 -1.178 -13.545 1.00 90.00 93 LEU A N 1
ATOM 744 C CA . LEU A 1 93 ? 1.411 -0.319 -14.153 1.00 90.00 93 LEU A CA 1
ATOM 745 C C . LEU A 1 93 ? 0.501 0.254 -13.064 1.00 90.00 93 LEU A C 1
ATOM 747 O O . LEU A 1 93 ? 0.023 -0.489 -12.204 1.00 90.00 93 LEU A O 1
ATOM 751 N N . ASP A 1 94 ? 0.266 1.564 -13.095 1.00 89.25 94 ASP A N 1
ATOM 752 C CA . ASP A 1 94 ? -0.679 2.247 -12.211 1.00 89.25 94 ASP A CA 1
ATOM 753 C C . ASP A 1 94 ? -1.990 2.482 -12.960 1.00 89.25 94 ASP A C 1
ATOM 755 O O . ASP A 1 94 ? -2.071 3.356 -13.822 1.00 89.25 94 ASP A O 1
ATOM 759 N N . ILE A 1 95 ? -3.018 1.694 -12.642 1.00 85.50 95 ILE A N 1
ATOM 760 C CA . ILE A 1 95 ? -4.296 1.712 -13.368 1.00 85.50 95 ILE A CA 1
ATOM 761 C C . ILE A 1 95 ? -5.006 3.070 -13.220 1.00 85.50 95 ILE A C 1
ATOM 763 O O . ILE A 1 95 ? -5.797 3.443 -14.077 1.00 85.50 95 ILE A O 1
ATOM 767 N N . PHE A 1 96 ? -4.719 3.823 -12.155 1.00 79.94 96 PHE A N 1
ATOM 768 C CA . PHE A 1 96 ? -5.404 5.081 -11.852 1.00 79.94 96 PHE A CA 1
ATOM 769 C C . PHE A 1 96 ? -4.657 6.329 -12.340 1.00 79.94 96 PHE A C 1
ATOM 771 O O . PHE A 1 96 ? -5.243 7.405 -12.342 1.00 79.94 96 PHE A O 1
ATOM 778 N N . ASN A 1 97 ? -3.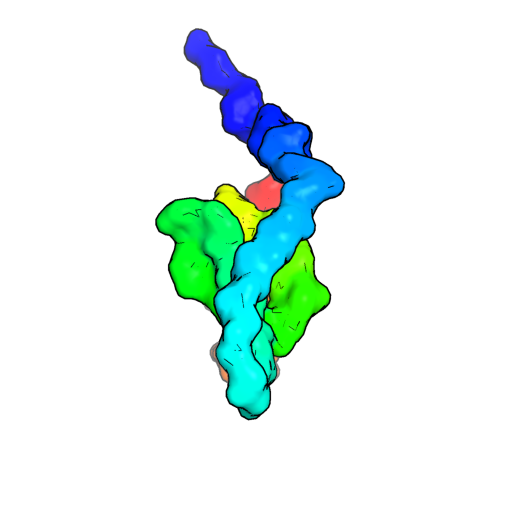382 6.210 -12.724 1.00 72.31 97 ASN A N 1
ATOM 779 C CA . ASN A 1 97 ? -2.529 7.348 -13.096 1.00 72.31 97 ASN A CA 1
ATOM 780 C C . ASN A 1 97 ? -1.816 7.153 -14.448 1.00 72.31 97 ASN A C 1
ATOM 782 O O . ASN A 1 97 ? -0.800 7.795 -14.703 1.00 72.31 97 ASN A O 1
ATOM 786 N N . SER A 1 98 ? -2.299 6.228 -15.282 1.00 59.28 98 SER A N 1
ATOM 787 C CA . SER A 1 98 ? -1.808 6.044 -16.654 1.00 59.28 98 SER A CA 1
ATOM 788 C C . SER A 1 98 ? -2.546 7.016 -17.585 1.00 59.28 98 SER A C 1
ATOM 790 O O . SER A 1 98 ? -3.538 6.626 -18.198 1.00 59.28 98 SER A O 1
ATOM 792 N N . SER A 1 99 ? -2.099 8.275 -17.617 1.00 51.34 99 SER A N 1
ATOM 793 C CA . SER A 1 99 ? -2.455 9.279 -18.636 1.00 51.34 99 SER A CA 1
ATOM 794 C C . SER A 1 99 ? -1.412 9.311 -19.744 1.00 51.34 99 SER A C 1
ATOM 796 O O . SER A 1 99 ? -0.218 9.123 -19.410 1.00 51.34 99 SER A O 1
#

InterPro domains:
  IPR013087 Zinc finger C2H2-type [PS50157] (31-60)
  IPR013087 Zinc finger C2H2-type [SM00355] (31-53)
  IPR013087 Zinc finger C2H2-type [SM00355] (62-85)

pLDDT: mean 73.21, std 19.07, range [31.97, 94.25]

Mean predicted aligned error: 12.6 Å